Protein AF-A0A812KJW6-F1 (afdb_monomer_lite)

Secondary structure (DSSP, 8-state):
--HHHHHHHHHHHHHHHHHHHHHH-HHHHHHHHHHT--GGG--HHHHHHHHHHHGGGSB-TTS-BSPPPHHHHHHHHHHHHHTT--B-TTSPBPPGGG--GGGS---TT--

Foldseek 3Di:
DDPVLVVLLVVLAVVLVLLLCLLVPVLVNLVVVVVVVDPVSVPSVVSSVVSVVCSPVQADPVGGGDDDDLVVQLVVLVVCQVVQNDADPVSHRDHSVNDDSPVVDDPPSHD

Organism: NCBI:txid1628268

Sequence (111 aa):
AGPRAEKIKAFLAATAEGYKLAAARPSDAAKALVDCGHPSLQDAEFVEASSACIAKQFLTPDGQWGLMEPKRWSDFVDFLCTSGIVRGRAGEAIPREAIEVESLFTNRLLP

pLDDT: mean 95.56, std 4.61, range [57.06, 98.25]

Radius of gyration: 18.46 Å; chains: 1; bounding box: 36×33×43 Å

Structure (mmCIF, N/CA/C/O backbone):
data_AF-A0A812KJW6-F1
#
_entry.id   AF-A0A812KJW6-F1
#
loop_
_atom_site.group_PDB
_atom_site.id
_atom_site.type_symbol
_atom_site.label_atom_id
_atom_site.label_alt_id
_atom_site.label_comp_id
_atom_site.label_asym_id
_atom_site.label_entity_id
_atom_site.label_seq_id
_atom_site.pdbx_PDB_ins_code
_atom_site.Cartn_x
_atom_site.Cartn_y
_atom_site.Cartn_z
_atom_site.occupancy
_atom_site.B_iso_or_equiv
_atom_site.auth_seq_id
_atom_site.auth_comp_id
_atom_site.auth_asym_id
_atom_site.auth_atom_id
_atom_site.pdbx_PDB_model_num
ATOM 1 N N . ALA A 1 1 ? -18.287 -16.675 -4.145 1.00 57.06 1 ALA A N 1
ATOM 2 C CA . ALA A 1 1 ? -17.996 -15.226 -4.132 1.00 57.06 1 ALA A CA 1
ATOM 3 C C . ALA A 1 1 ? -18.826 -14.561 -5.230 1.00 57.06 1 ALA A C 1
ATOM 5 O O . ALA A 1 1 ? -18.994 -15.173 -6.275 1.00 57.06 1 ALA A O 1
ATOM 6 N N . GLY A 1 2 ? -19.423 -13.389 -4.989 1.00 79.38 2 GLY A N 1
ATOM 7 C CA . GLY A 1 2 ? -20.246 -12.713 -6.006 1.00 79.38 2 GLY A CA 1
ATOM 8 C C . GLY A 1 2 ? -19.403 -12.057 -7.117 1.00 79.38 2 GLY A C 1
ATOM 9 O O . GLY A 1 2 ? -18.210 -11.836 -6.907 1.00 79.38 2 GLY A O 1
ATOM 10 N N . PRO A 1 3 ? -19.997 -11.656 -8.260 1.00 78.44 3 PRO A N 1
ATOM 11 C CA . PRO A 1 3 ? -19.271 -11.107 -9.419 1.00 78.44 3 PRO A CA 1
ATOM 12 C C . PRO A 1 3 ? -18.361 -9.903 -9.123 1.00 78.44 3 PRO A C 1
ATOM 14 O O . PRO A 1 3 ? -17.361 -9.690 -9.803 1.00 78.44 3 PRO A O 1
ATOM 17 N N . ARG A 1 4 ? -18.683 -9.100 -8.100 1.00 92.75 4 ARG A N 1
ATOM 18 C CA . ARG A 1 4 ? -17.854 -7.960 -7.674 1.00 92.75 4 ARG A CA 1
ATOM 19 C C . ARG A 1 4 ? -16.549 -8.405 -7.006 1.00 92.75 4 ARG A C 1
ATOM 21 O O . ARG A 1 4 ? -15.527 -7.766 -7.219 1.00 92.75 4 ARG A O 1
ATOM 28 N N . ALA A 1 5 ? -16.572 -9.488 -6.231 1.00 94.44 5 ALA A N 1
ATOM 29 C CA . ALA A 1 5 ? -15.387 -9.984 -5.535 1.00 94.44 5 ALA A CA 1
ATOM 30 C C . ALA A 1 5 ? -14.335 -10.512 -6.520 1.00 94.44 5 ALA A C 1
ATOM 32 O O . ALA A 1 5 ? -13.156 -10.234 -6.345 1.00 94.44 5 ALA A O 1
ATOM 33 N N . GLU A 1 6 ? -14.757 -11.193 -7.588 1.00 96.06 6 GLU A N 1
ATOM 34 C CA . GLU A 1 6 ? -13.833 -11.681 -8.621 1.00 96.06 6 GLU A CA 1
ATOM 35 C C . GLU A 1 6 ? -13.193 -10.531 -9.413 1.00 96.06 6 GLU A C 1
ATOM 37 O O . GLU A 1 6 ? -11.994 -10.559 -9.674 1.00 96.06 6 GLU A O 1
ATOM 42 N N . LYS A 1 7 ? -13.943 -9.455 -9.696 1.00 97.31 7 LYS A N 1
ATOM 43 C CA . LYS A 1 7 ? -13.367 -8.231 -10.280 1.00 97.31 7 LYS A CA 1
ATOM 44 C C . LYS A 1 7 ? -12.324 -7.583 -9.363 1.00 97.31 7 LYS A C 1
ATOM 46 O O . LYS A 1 7 ? -11.298 -7.126 -9.850 1.00 97.31 7 LYS A O 1
ATOM 51 N N . ILE A 1 8 ? -12.574 -7.559 -8.050 1.00 97.62 8 ILE A N 1
ATOM 52 C CA . ILE A 1 8 ? -11.621 -7.010 -7.073 1.00 97.62 8 ILE A CA 1
ATOM 53 C C . ILE A 1 8 ? -10.359 -7.875 -7.002 1.00 97.62 8 ILE A C 1
ATOM 55 O O . ILE A 1 8 ? -9.264 -7.327 -7.043 1.00 97.62 8 ILE A O 1
ATOM 59 N N . LYS A 1 9 ? -10.490 -9.205 -6.956 1.00 97.75 9 LYS A N 1
ATOM 60 C CA . LYS A 1 9 ? -9.333 -10.113 -6.975 1.00 97.75 9 LYS A CA 1
ATOM 61 C C . LYS A 1 9 ? -8.487 -9.929 -8.231 1.00 97.75 9 LYS A C 1
ATOM 63 O O . LYS A 1 9 ? -7.278 -9.787 -8.121 1.00 97.75 9 LYS A O 1
ATOM 68 N N . ALA A 1 10 ? -9.116 -9.876 -9.408 1.00 97.94 10 ALA A N 1
ATOM 69 C CA . ALA A 1 10 ? -8.405 -9.653 -10.667 1.00 97.94 10 ALA A CA 1
ATOM 70 C C . ALA A 1 10 ? -7.656 -8.309 -10.672 1.00 97.94 10 ALA A C 1
ATOM 72 O O . ALA A 1 10 ? -6.500 -8.241 -11.083 1.00 97.94 10 ALA A O 1
ATOM 73 N N . PHE A 1 11 ? -8.286 -7.249 -10.158 1.00 98.19 11 PHE A N 1
ATOM 74 C CA . PHE A 1 11 ? -7.650 -5.941 -10.016 1.00 98.19 11 PHE A CA 1
ATOM 75 C C . PHE A 1 11 ? -6.449 -5.972 -9.056 1.00 98.19 11 PHE A C 1
ATOM 77 O O . PHE A 1 11 ? -5.375 -5.473 -9.392 1.00 98.19 11 PHE A O 1
ATOM 84 N N . LEU A 1 12 ? -6.610 -6.574 -7.874 1.00 98.25 12 LEU A N 1
ATOM 85 C CA . LEU A 1 12 ? -5.542 -6.675 -6.877 1.00 98.25 12 LEU A CA 1
ATOM 86 C C . LEU A 1 12 ? -4.399 -7.583 -7.343 1.00 98.25 12 LEU A C 1
ATOM 88 O O . LEU A 1 12 ? -3.250 -7.273 -7.054 1.00 98.25 12 LEU A O 1
ATOM 92 N N . ALA A 1 13 ? -4.684 -8.639 -8.108 1.00 98.12 13 ALA A N 1
ATOM 93 C CA . ALA A 1 13 ? -3.663 -9.482 -8.726 1.00 98.12 13 ALA A CA 1
ATOM 94 C C . ALA A 1 13 ? -2.802 -8.689 -9.722 1.00 98.12 13 ALA A C 1
ATOM 96 O O . ALA A 1 13 ? -1.582 -8.653 -9.579 1.00 98.12 13 ALA A O 1
ATOM 97 N N . ALA A 1 14 ? -3.430 -7.964 -10.656 1.00 98.25 14 ALA A N 1
ATOM 98 C CA . ALA A 1 14 ? -2.711 -7.112 -11.606 1.00 98.25 14 ALA A CA 1
ATOM 99 C C . ALA A 1 14 ? -1.916 -5.998 -10.898 1.00 98.25 14 ALA A C 1
ATOM 101 O O . ALA A 1 14 ? -0.796 -5.668 -11.287 1.00 98.25 14 ALA A O 1
ATOM 102 N N . THR A 1 15 ? -2.469 -5.443 -9.816 1.00 98.19 15 THR A N 1
ATOM 103 C CA . THR A 1 15 ? -1.780 -4.428 -9.009 1.00 98.19 15 THR A CA 1
ATOM 104 C C . THR A 1 15 ? -0.560 -5.028 -8.300 1.00 98.19 15 THR A C 1
ATOM 106 O O . THR A 1 15 ? 0.520 -4.441 -8.347 1.00 98.19 15 THR A O 1
ATOM 109 N N . ALA A 1 16 ? -0.689 -6.219 -7.708 1.00 98.12 16 ALA A N 1
ATOM 110 C CA . ALA A 1 16 ? 0.418 -6.928 -7.069 1.00 98.12 16 ALA A CA 1
ATOM 111 C C . ALA A 1 16 ? 1.559 -7.216 -8.052 1.00 98.12 16 ALA A C 1
ATOM 113 O O . ALA A 1 16 ? 2.726 -7.036 -7.707 1.00 98.12 16 ALA A O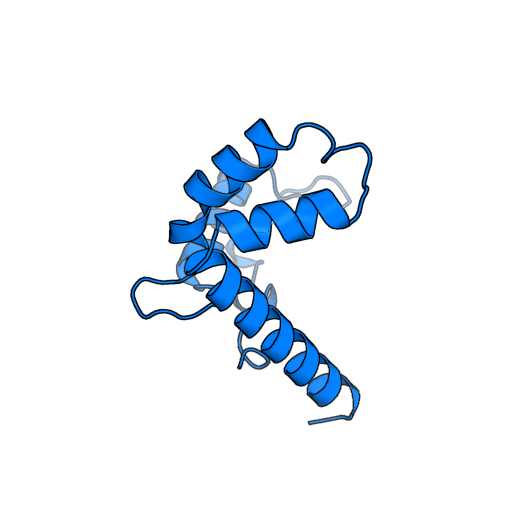 1
ATOM 114 N N . GLU A 1 17 ? 1.238 -7.635 -9.278 1.00 97.62 17 GLU A N 1
ATOM 115 C CA . GLU A 1 17 ? 2.227 -7.819 -10.345 1.00 97.62 17 GLU A CA 1
ATOM 116 C C . GLU A 1 17 ? 2.955 -6.510 -10.674 1.00 97.62 17 GLU A C 1
ATOM 118 O O . GLU A 1 17 ? 4.185 -6.493 -10.726 1.00 97.62 17 GLU A O 1
ATOM 123 N N . GLY A 1 18 ? 2.224 -5.397 -10.801 1.00 97.19 18 GLY A N 1
ATOM 124 C CA . GLY A 1 18 ? 2.808 -4.073 -11.024 1.00 97.19 18 GLY A CA 1
ATOM 125 C C . GLY A 1 18 ? 3.791 -3.654 -9.926 1.00 97.19 18 GLY A C 1
ATOM 126 O O . GLY A 1 18 ? 4.901 -3.219 -10.226 1.00 97.19 18 GLY A O 1
ATOM 127 N N . TYR A 1 19 ? 3.438 -3.846 -8.652 1.00 98.06 19 TYR A N 1
ATOM 128 C CA . TYR A 1 19 ? 4.339 -3.529 -7.537 1.00 98.06 19 TYR A CA 1
ATOM 129 C C . TYR A 1 19 ? 5.544 -4.466 -7.448 1.00 98.06 19 TYR A C 1
ATOM 131 O O . TYR A 1 19 ? 6.637 -4.007 -7.122 1.00 98.06 19 TYR A O 1
ATOM 139 N N . LYS A 1 20 ? 5.388 -5.757 -7.769 1.00 97.50 20 LYS A N 1
ATOM 140 C CA . LYS A 1 20 ? 6.525 -6.688 -7.861 1.00 97.50 20 LYS A CA 1
ATOM 141 C C . LYS A 1 20 ? 7.496 -6.265 -8.963 1.00 97.50 20 LYS A C 1
ATOM 143 O O . LYS A 1 20 ? 8.705 -6.271 -8.743 1.00 97.50 20 LYS A O 1
ATOM 148 N N . LEU A 1 21 ? 6.977 -5.845 -10.118 1.00 96.69 21 LEU A N 1
ATOM 149 C CA . LEU A 1 21 ? 7.790 -5.283 -11.196 1.00 96.69 21 LEU A CA 1
ATOM 150 C C . LEU A 1 21 ? 8.479 -3.988 -10.759 1.00 96.69 21 LEU A C 1
ATOM 152 O O . LEU A 1 21 ? 9.674 -3.848 -10.994 1.00 96.69 21 LEU A O 1
ATOM 156 N N . ALA A 1 22 ? 7.775 -3.082 -10.078 1.00 97.56 22 ALA A N 1
ATOM 157 C CA . ALA A 1 22 ? 8.353 -1.832 -9.590 1.00 97.56 22 ALA A CA 1
ATOM 158 C C . ALA A 1 22 ? 9.446 -2.048 -8.534 1.00 97.56 22 ALA A C 1
ATOM 160 O O . ALA A 1 22 ? 10.480 -1.387 -8.579 1.00 97.56 22 ALA A O 1
ATOM 161 N N . ALA A 1 23 ? 9.258 -3.010 -7.628 1.00 97.81 23 ALA A N 1
ATOM 162 C CA . ALA A 1 23 ? 10.269 -3.391 -6.647 1.00 97.81 23 ALA A CA 1
ATOM 163 C C . ALA A 1 23 ? 1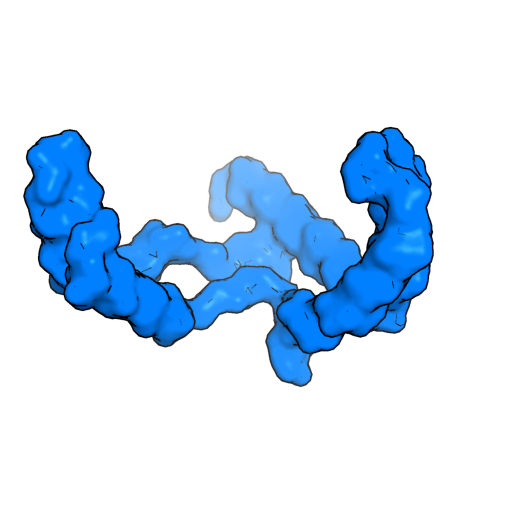1.529 -3.975 -7.314 1.00 97.81 23 ALA A C 1
ATOM 165 O O . ALA A 1 23 ? 12.644 -3.678 -6.894 1.00 97.81 23 ALA A O 1
ATOM 166 N N . ALA A 1 24 ? 11.360 -4.787 -8.364 1.00 97.62 24 ALA A N 1
ATOM 167 C CA . ALA A 1 24 ? 12.469 -5.417 -9.083 1.00 97.62 24 ALA A CA 1
ATOM 168 C C . ALA A 1 24 ? 13.162 -4.484 -10.094 1.00 97.62 24 ALA A C 1
ATOM 170 O O . ALA A 1 24 ? 14.349 -4.648 -10.375 1.00 97.62 24 ALA A O 1
ATOM 171 N N . ARG A 1 25 ? 12.421 -3.536 -10.678 1.00 98.00 25 ARG A N 1
ATOM 172 C CA . ARG A 1 25 ? 12.850 -2.668 -11.785 1.00 98.00 25 ARG A CA 1
ATOM 173 C C . ARG A 1 25 ? 12.437 -1.208 -11.520 1.00 98.00 25 ARG A C 1
ATOM 175 O O . ARG A 1 25 ? 11.617 -0.656 -12.257 1.00 98.00 25 ARG A O 1
ATOM 182 N N . PRO A 1 26 ? 12.990 -0.555 -10.482 1.00 97.75 26 PRO A N 1
ATOM 183 C CA . PRO A 1 26 ? 12.544 0.774 -10.056 1.00 97.75 26 PRO A CA 1
ATOM 184 C C . PRO A 1 26 ? 12.717 1.871 -11.110 1.00 97.75 26 PRO A C 1
ATOM 186 O O . PRO A 1 26 ? 11.871 2.761 -11.186 1.00 97.75 26 PRO A O 1
ATOM 189 N N . SER A 1 27 ? 13.760 1.806 -11.945 1.00 97.38 27 SER A N 1
ATOM 190 C CA . SER A 1 27 ? 13.971 2.786 -13.026 1.00 97.38 27 SER A CA 1
ATOM 191 C C . SER A 1 27 ? 12.887 2.668 -14.110 1.00 97.38 27 SER A C 1
ATOM 193 O O . SER A 1 27 ? 12.301 3.669 -14.517 1.00 97.38 27 SER A O 1
ATOM 195 N N . ASP A 1 28 ? 12.494 1.443 -14.485 1.00 97.50 28 ASP A N 1
ATOM 196 C CA . ASP A 1 28 ? 11.392 1.233 -15.435 1.00 97.50 28 ASP A CA 1
ATOM 197 C C . ASP A 1 28 ? 10.042 1.694 -14.865 1.00 97.50 28 ASP A C 1
ATOM 199 O O . ASP A 1 28 ? 9.223 2.265 -15.584 1.00 97.50 28 ASP A O 1
ATOM 203 N N . ALA A 1 29 ? 9.813 1.492 -13.563 1.00 96.81 29 ALA A N 1
ATOM 204 C CA . ALA A 1 29 ? 8.616 1.992 -12.891 1.00 96.81 29 ALA A CA 1
ATOM 205 C C . ALA A 1 29 ? 8.582 3.525 -12.806 1.00 96.81 29 ALA A C 1
ATOM 207 O O . ALA A 1 29 ? 7.532 4.126 -13.035 1.00 96.81 29 ALA A O 1
ATOM 208 N N . ALA A 1 30 ? 9.723 4.166 -12.532 1.00 97.56 30 ALA A N 1
ATOM 209 C CA . ALA A 1 30 ? 9.849 5.620 -12.555 1.00 97.56 30 ALA A CA 1
ATOM 210 C C . ALA A 1 30 ? 9.548 6.176 -13.949 1.00 97.56 30 ALA A C 1
ATOM 212 O O . ALA A 1 30 ? 8.742 7.095 -14.090 1.00 97.56 30 ALA A O 1
ATOM 213 N N . LYS A 1 31 ? 10.122 5.558 -14.988 1.00 97.31 31 LYS A N 1
ATOM 214 C CA . LYS A 1 31 ? 9.835 5.911 -16.376 1.00 97.31 31 LYS A CA 1
ATOM 215 C C . LYS A 1 31 ? 8.344 5.789 -16.697 1.00 97.31 31 LYS A C 1
ATOM 217 O O . LYS A 1 31 ? 7.777 6.724 -17.251 1.00 97.31 31 LYS A O 1
ATOM 222 N N . ALA A 1 32 ? 7.701 4.687 -16.310 1.00 96.19 32 ALA A N 1
ATOM 223 C CA . ALA A 1 32 ? 6.269 4.498 -16.534 1.00 96.19 32 ALA A CA 1
ATOM 224 C C . ALA A 1 32 ? 5.415 5.585 -15.850 1.00 96.19 32 ALA A C 1
ATOM 226 O O . ALA A 1 32 ? 4.437 6.043 -16.436 1.00 96.19 32 ALA A O 1
ATOM 227 N N . LEU A 1 33 ? 5.799 6.027 -14.644 1.00 95.75 33 LEU A N 1
ATOM 228 C CA . LEU A 1 33 ? 5.139 7.131 -13.938 1.00 95.75 33 LEU A CA 1
ATOM 229 C C . LEU A 1 33 ? 5.319 8.473 -14.660 1.00 95.75 33 LEU A C 1
ATOM 231 O O . LEU A 1 33 ? 4.343 9.200 -14.839 1.00 95.75 33 LEU A O 1
ATOM 235 N N . VAL A 1 34 ? 6.537 8.803 -15.097 1.00 97.25 34 VAL A N 1
ATOM 236 C CA . VAL A 1 34 ? 6.813 10.037 -15.857 1.00 97.25 34 VAL A CA 1
ATOM 237 C C . VAL A 1 34 ? 6.046 10.041 -17.183 1.00 97.25 34 VAL A C 1
ATOM 239 O O . VAL A 1 34 ? 5.420 11.042 -17.532 1.00 97.25 34 VAL A O 1
ATOM 242 N N . ASP A 1 35 ? 6.012 8.903 -17.882 1.00 97.06 35 ASP A N 1
ATOM 243 C CA . ASP A 1 35 ? 5.320 8.738 -19.164 1.00 97.06 35 ASP A CA 1
ATOM 244 C C . ASP A 1 35 ? 3.787 8.917 -19.040 1.00 97.06 35 ASP A C 1
ATOM 246 O O . ASP A 1 35 ? 3.121 9.196 -20.038 1.00 97.06 35 ASP A O 1
ATOM 250 N N . CYS A 1 36 ? 3.204 8.839 -17.831 1.00 95.31 36 CYS A N 1
ATOM 251 C CA . CYS A 1 36 ? 1.800 9.209 -17.602 1.00 95.31 36 CYS A CA 1
ATOM 252 C C . CYS A 1 36 ? 1.521 10.706 -17.835 1.00 95.31 36 CYS A C 1
ATOM 254 O O . CYS A 1 36 ? 0.359 11.091 -17.966 1.00 95.31 36 CYS A O 1
ATOM 256 N N . GLY A 1 37 ? 2.551 11.561 -17.847 1.00 95.12 37 GLY A N 1
ATOM 257 C CA . GLY A 1 37 ? 2.431 12.981 -18.184 1.00 95.12 37 GLY A CA 1
ATOM 258 C C . GLY A 1 37 ? 1.703 13.837 -17.142 1.00 95.12 37 GLY A C 1
ATOM 259 O O . GLY A 1 37 ? 1.229 14.926 -17.466 1.00 95.12 37 GLY A O 1
ATOM 260 N N . HIS A 1 38 ? 1.582 13.372 -15.893 1.00 96.12 38 HIS A N 1
ATOM 261 C CA . HIS A 1 38 ? 0.956 14.167 -14.837 1.00 96.12 38 HIS A CA 1
ATOM 262 C C . HIS A 1 38 ? 1.869 15.343 -14.434 1.00 96.12 38 HIS A C 1
ATOM 264 O O . HIS A 1 38 ? 3.058 15.124 -14.197 1.00 96.12 38 HIS A O 1
ATOM 270 N N . PRO A 1 39 ? 1.353 16.578 -14.261 1.00 95.00 39 PRO A N 1
ATOM 271 C CA . PRO A 1 39 ? 2.186 17.742 -13.944 1.00 95.00 39 PRO A CA 1
ATOM 272 C C . PRO A 1 39 ? 3.033 17.603 -12.672 1.00 95.00 39 PRO A C 1
ATOM 274 O O . PRO A 1 39 ? 4.093 18.211 -12.569 1.00 95.00 39 PRO A O 1
ATOM 277 N N . SER A 1 40 ? 2.603 16.794 -11.701 1.00 95.00 40 SER A N 1
ATOM 278 C CA . SER A 1 40 ? 3.386 16.543 -10.482 1.00 95.00 40 SER A CA 1
ATOM 279 C C . SER A 1 40 ? 4.569 15.584 -10.675 1.00 95.00 40 SER A C 1
ATOM 281 O O . SER A 1 40 ? 5.294 15.346 -9.717 1.00 95.00 40 SER A O 1
ATOM 283 N N . LEU A 1 41 ? 4.731 14.990 -11.861 1.00 96.38 41 LEU A N 1
ATOM 284 C CA . LEU A 1 41 ? 5.756 13.987 -12.185 1.00 96.38 41 LEU A CA 1
ATOM 285 C C . LEU A 1 41 ? 6.763 14.506 -13.228 1.00 96.38 41 LEU A C 1
ATOM 287 O O . LEU A 1 41 ? 7.479 13.722 -13.838 1.00 96.38 41 LEU A O 1
ATOM 291 N N . GLN A 1 42 ? 6.803 15.824 -13.453 1.00 95.44 42 GLN A N 1
ATOM 292 C CA . GLN A 1 42 ? 7.679 16.456 -14.451 1.00 95.44 42 GLN A CA 1
ATOM 293 C C . GLN A 1 42 ? 9.168 16.397 -14.079 1.00 95.44 42 GLN A C 1
ATOM 295 O O . GLN A 1 42 ? 10.021 16.445 -14.962 1.00 95.44 42 GLN A O 1
ATOM 300 N N . ASP A 1 43 ? 9.483 16.294 -12.787 1.00 97.69 43 ASP A N 1
ATOM 301 C CA . ASP A 1 43 ? 10.852 16.115 -12.307 1.00 97.69 43 ASP A CA 1
ATOM 302 C C . ASP A 1 43 ? 11.229 14.627 -12.368 1.00 97.69 43 ASP A C 1
ATOM 304 O O . ASP A 1 43 ? 11.018 13.863 -11.423 1.00 97.69 43 ASP A O 1
ATOM 308 N N . ALA A 1 44 ? 11.733 14.200 -13.527 1.00 97.19 44 ALA A N 1
ATOM 309 C CA . ALA A 1 44 ? 12.073 12.803 -13.776 1.00 97.19 44 ALA A CA 1
ATOM 310 C C . ALA A 1 44 ? 13.195 12.294 -12.856 1.00 97.19 44 ALA A C 1
ATOM 312 O O . ALA A 1 44 ? 13.140 11.144 -12.417 1.00 97.19 44 ALA A O 1
ATOM 313 N N . GLU A 1 45 ? 14.169 13.147 -12.521 1.00 97.88 45 GLU A N 1
ATOM 314 C CA . GLU A 1 45 ? 15.264 12.793 -11.611 1.00 97.88 45 GLU A CA 1
ATOM 315 C C . GLU A 1 45 ? 14.729 12.525 -10.201 1.00 97.88 45 GLU A C 1
ATOM 317 O O . GLU A 1 45 ? 15.083 11.521 -9.576 1.00 97.88 45 GLU A O 1
ATOM 322 N N . PHE A 1 46 ? 13.807 13.366 -9.716 1.00 97.69 46 PHE A N 1
ATOM 323 C CA . PHE A 1 46 ? 13.127 13.126 -8.446 1.00 97.69 46 PHE A CA 1
ATOM 324 C C . PHE A 1 46 ? 12.316 11.828 -8.463 1.00 97.69 46 PHE A C 1
ATOM 326 O O . PHE A 1 46 ? 12.380 11.052 -7.507 1.00 97.69 46 PHE A O 1
ATOM 333 N N . VAL A 1 47 ? 11.555 11.567 -9.531 1.00 98.00 47 VAL A N 1
ATOM 334 C CA . VAL A 1 47 ? 10.728 10.354 -9.636 1.00 98.00 47 VAL A CA 1
ATOM 335 C C . VAL A 1 47 ? 11.600 9.094 -9.651 1.00 98.00 47 VAL A C 1
ATOM 337 O O . VAL A 1 47 ? 11.271 8.120 -8.969 1.00 98.00 47 VAL A O 1
ATOM 340 N N . GLU A 1 48 ? 12.736 9.112 -10.348 1.00 98.00 48 GLU A N 1
ATOM 341 C CA . GLU A 1 48 ? 13.694 8.003 -10.353 1.00 98.00 48 GLU A CA 1
ATOM 342 C C . GLU A 1 48 ? 14.329 7.780 -8.975 1.00 98.00 48 GLU A C 1
ATOM 344 O O . GLU A 1 48 ? 14.299 6.659 -8.455 1.00 98.00 48 GLU A O 1
ATOM 349 N N . ALA A 1 49 ? 14.825 8.845 -8.338 1.00 98.12 49 ALA A N 1
ATOM 350 C CA . ALA A 1 49 ? 15.400 8.768 -6.998 1.00 98.12 49 ALA A CA 1
ATOM 351 C C . ALA A 1 49 ? 14.375 8.275 -5.961 1.00 98.12 49 ALA A C 1
ATOM 353 O O . ALA A 1 49 ? 14.689 7.439 -5.108 1.00 98.12 49 ALA A O 1
ATOM 354 N N . SER A 1 50 ? 13.132 8.755 -6.054 1.00 97.75 50 SER A N 1
ATOM 355 C CA . SER A 1 50 ? 12.023 8.332 -5.200 1.00 97.75 50 SER A CA 1
ATOM 356 C C . SER A 1 50 ? 11.716 6.848 -5.391 1.00 97.75 50 SER A C 1
ATOM 358 O O . SER A 1 50 ? 11.706 6.104 -4.410 1.00 97.75 50 SER A O 1
ATOM 360 N N . SER A 1 51 ? 11.559 6.400 -6.641 1.00 97.88 51 SER A N 1
ATOM 361 C CA . SER A 1 51 ? 11.294 4.998 -6.982 1.00 97.88 51 SER A CA 1
ATOM 362 C C . SER A 1 51 ? 12.381 4.070 -6.433 1.00 97.88 51 SER A C 1
ATOM 364 O O . SER A 1 51 ? 12.075 3.101 -5.738 1.00 97.88 51 SER A O 1
ATOM 366 N N . ALA A 1 52 ? 13.661 4.408 -6.639 1.00 97.56 52 ALA A N 1
ATOM 367 C CA . ALA A 1 52 ? 14.784 3.641 -6.099 1.00 97.56 52 ALA A CA 1
ATOM 368 C C . ALA A 1 52 ? 14.785 3.592 -4.558 1.00 97.56 52 ALA A C 1
ATOM 370 O O . ALA A 1 52 ? 15.104 2.559 -3.966 1.00 97.56 52 ALA A O 1
ATOM 371 N N . CYS A 1 53 ? 14.399 4.688 -3.897 1.00 97.69 53 CYS A N 1
ATOM 372 C CA . CYS A 1 53 ? 14.340 4.776 -2.439 1.00 97.69 53 CYS A CA 1
ATOM 373 C C . CYS A 1 53 ? 13.251 3.877 -1.826 1.00 97.69 53 CYS A C 1
ATOM 375 O O . CYS A 1 53 ? 13.490 3.260 -0.779 1.00 97.69 53 CYS A O 1
ATOM 377 N N . ILE A 1 54 ? 12.076 3.801 -2.467 1.00 97.38 54 ILE A N 1
ATOM 378 C CA . ILE A 1 54 ? 10.883 3.115 -1.934 1.00 97.38 54 ILE A CA 1
ATOM 379 C C . ILE A 1 54 ? 10.670 1.687 -2.472 1.00 97.38 54 ILE A C 1
ATOM 381 O O . ILE A 1 54 ? 9.801 0.966 -1.977 1.00 97.38 54 ILE A O 1
ATOM 385 N N . ALA A 1 55 ? 11.460 1.252 -3.458 1.00 97.44 55 ALA A N 1
ATOM 386 C CA . ALA A 1 55 ? 11.313 -0.058 -4.097 1.00 97.44 55 ALA A CA 1
ATOM 387 C C . ALA A 1 55 ? 11.379 -1.236 -3.111 1.00 97.44 55 ALA A C 1
ATOM 389 O O . ALA A 1 55 ? 10.605 -2.188 -3.216 1.00 97.44 55 ALA A O 1
ATOM 390 N N . LYS A 1 56 ? 12.266 -1.155 -2.112 1.00 95.75 56 LYS A N 1
ATOM 391 C CA . LYS A 1 56 ? 12.472 -2.207 -1.100 1.00 95.75 56 LYS A CA 1
ATOM 392 C C . LYS A 1 56 ? 11.376 -2.261 -0.023 1.00 95.75 56 LYS A C 1
ATOM 394 O O . LYS A 1 56 ? 11.441 -3.110 0.857 1.00 95.75 56 LYS A O 1
ATOM 399 N N . GLN A 1 57 ? 10.406 -1.348 -0.056 1.00 96.31 57 GLN A N 1
ATOM 400 C CA . GLN A 1 57 ? 9.344 -1.201 0.942 1.00 96.31 57 GLN A CA 1
ATOM 401 C C . GLN A 1 57 ? 7.989 -1.683 0.413 1.00 96.31 57 GLN A C 1
ATOM 403 O O . GLN A 1 57 ? 7.053 -1.832 1.195 1.00 96.31 57 GLN A O 1
ATOM 408 N N . PHE A 1 58 ? 7.862 -1.921 -0.897 1.00 96.69 58 PHE A N 1
ATOM 409 C CA . PHE A 1 58 ? 6.609 -2.382 -1.497 1.00 96.69 58 PHE A CA 1
ATOM 410 C C . PHE A 1 58 ? 6.255 -3.824 -1.146 1.00 96.69 58 PHE A C 1
ATOM 412 O O . PHE A 1 58 ? 5.073 -4.171 -1.135 1.00 96.69 58 PHE A O 1
ATOM 419 N N . LEU A 1 59 ? 7.267 -4.652 -0.889 1.00 97.19 59 LEU A N 1
ATOM 420 C CA . LEU A 1 59 ? 7.102 -6.066 -0.590 1.00 97.19 59 LEU A CA 1
ATOM 421 C C . LEU A 1 59 ? 7.502 -6.356 0.855 1.00 97.19 59 LEU A C 1
ATOM 423 O O . LEU A 1 59 ? 8.405 -5.729 1.411 1.0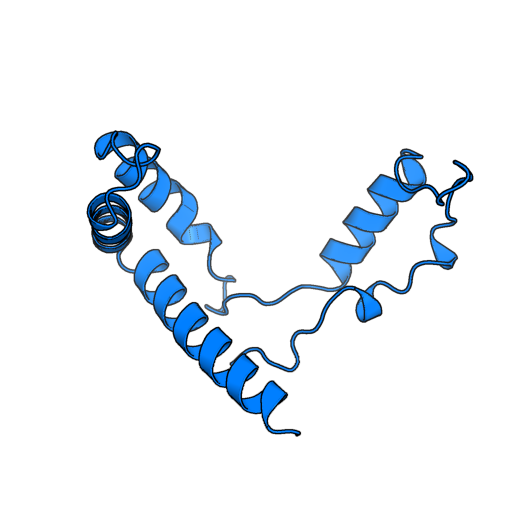0 97.19 59 LEU A O 1
ATOM 427 N N . THR A 1 60 ? 6.841 -7.338 1.451 1.00 94.44 60 THR A N 1
ATOM 428 C CA . THR A 1 60 ? 7.293 -7.967 2.690 1.00 94.44 60 THR A CA 1
ATOM 429 C C . THR A 1 60 ? 8.619 -8.713 2.461 1.00 94.44 60 THR A C 1
ATOM 431 O O . THR A 1 60 ? 8.989 -8.979 1.312 1.00 94.44 60 THR A O 1
ATOM 434 N N . PRO A 1 61 ? 9.349 -9.101 3.527 1.00 92.56 61 PRO A N 1
ATOM 435 C CA . PRO A 1 61 ? 10.588 -9.873 3.389 1.00 92.56 61 PRO A CA 1
ATOM 436 C C . PRO A 1 61 ? 10.437 -11.194 2.615 1.00 92.56 61 PRO A C 1
ATOM 438 O O . PRO A 1 61 ? 11.391 -11.650 1.993 1.00 92.56 61 PRO A O 1
ATOM 441 N N . ASP A 1 62 ? 9.245 -11.794 2.629 1.00 92.31 62 ASP A N 1
ATOM 442 C CA . ASP A 1 62 ? 8.872 -13.000 1.880 1.00 92.31 62 ASP A CA 1
ATOM 443 C C . ASP A 1 62 ? 8.272 -12.706 0.487 1.00 92.31 62 ASP A C 1
ATOM 445 O O . ASP A 1 62 ? 7.810 -13.613 -0.203 1.00 92.31 62 ASP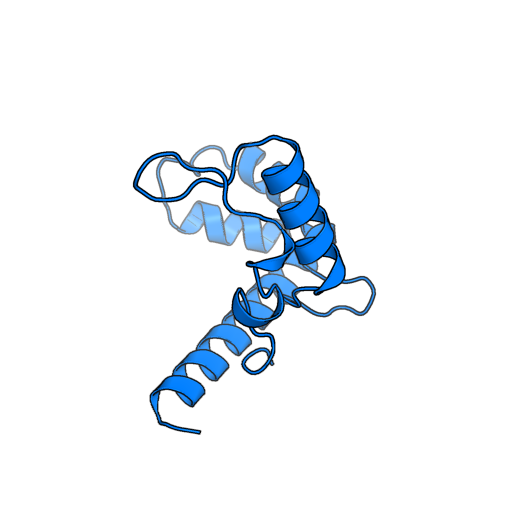 A O 1
ATOM 449 N N . GLY A 1 63 ? 8.313 -11.449 0.030 1.00 93.94 63 GLY A N 1
ATOM 450 C CA . GLY A 1 63 ? 7.954 -11.058 -1.337 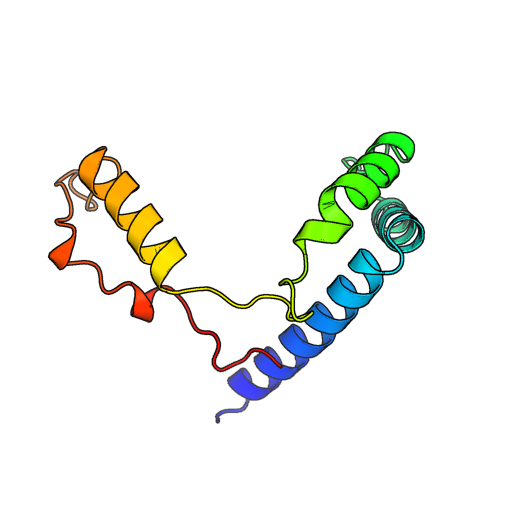1.00 93.94 63 GLY A CA 1
ATOM 451 C C . GLY A 1 63 ? 6.455 -10.865 -1.589 1.00 93.94 63 GLY A C 1
ATOM 452 O O . GLY A 1 63 ? 6.027 -10.800 -2.747 1.00 93.94 63 GLY A O 1
ATOM 453 N N . GLN A 1 64 ? 5.643 -10.773 -0.535 1.00 95.00 64 GLN A N 1
ATOM 454 C CA . GLN A 1 64 ? 4.210 -10.511 -0.637 1.00 95.00 64 GLN A CA 1
ATOM 455 C C . GLN A 1 64 ? 3.935 -9.011 -0.749 1.00 95.00 64 GLN A C 1
ATOM 457 O O . GLN A 1 64 ? 4.609 -8.183 -0.141 1.00 95.00 64 GLN A O 1
ATOM 462 N N . TRP A 1 65 ? 2.911 -8.652 -1.521 1.00 97.69 65 TRP A N 1
ATOM 463 C CA . TRP A 1 65 ? 2.454 -7.273 -1.668 1.00 97.69 65 TRP A CA 1
ATOM 464 C C . TRP A 1 65 ? 1.085 -7.091 -1.009 1.00 97.69 65 TRP A C 1
ATOM 466 O O . TRP A 1 65 ? 0.226 -7.966 -1.095 1.00 97.69 65 TRP A O 1
ATOM 476 N N . GLY A 1 66 ? 0.868 -5.931 -0.387 1.00 96.38 66 GLY A N 1
ATOM 477 C CA . GLY A 1 66 ? -0.456 -5.484 0.059 1.00 96.38 66 GLY A CA 1
ATOM 478 C C . GLY A 1 66 ? -0.987 -6.125 1.345 1.00 96.38 66 GLY A C 1
ATOM 479 O O . GLY A 1 66 ? -2.047 -5.713 1.813 1.00 96.38 66 GLY A O 1
ATOM 480 N N . LEU A 1 67 ? -0.271 -7.090 1.938 1.00 96.00 67 LEU A N 1
ATOM 481 C CA . LEU A 1 67 ? -0.674 -7.727 3.192 1.00 96.00 67 LEU A CA 1
ATOM 482 C C . LEU A 1 67 ? -0.768 -6.690 4.317 1.00 96.00 67 LEU A C 1
ATOM 484 O O . LEU A 1 67 ? 0.209 -6.026 4.668 1.00 96.00 67 LEU A O 1
ATOM 488 N N . MET A 1 68 ? -1.948 -6.589 4.920 1.00 96.12 68 MET A N 1
ATOM 489 C CA . MET A 1 68 ? -2.162 -5.777 6.111 1.00 96.12 68 MET A CA 1
ATOM 490 C C . MET A 1 68 ? -2.040 -6.648 7.359 1.00 96.12 68 MET A C 1
ATOM 492 O O . MET A 1 68 ? -2.754 -7.639 7.514 1.00 96.12 68 MET A O 1
ATOM 496 N N . GLU A 1 69 ? -1.122 -6.282 8.247 1.00 94.50 69 GLU A N 1
ATOM 497 C CA . GLU A 1 69 ? -0.864 -7.006 9.489 1.00 94.50 69 GLU A CA 1
ATOM 498 C C . GLU A 1 69 ? -1.764 -6.471 10.619 1.00 94.50 69 GLU A C 1
ATOM 500 O O . GLU A 1 69 ? -1.683 -5.275 10.927 1.00 94.50 69 GLU A O 1
ATOM 505 N N . PRO A 1 70 ? -2.588 -7.317 11.276 1.00 95.38 70 PRO A N 1
ATOM 506 C CA . PRO A 1 70 ? -3.498 -6.877 12.337 1.00 95.38 70 PRO A CA 1
ATOM 507 C C . PRO A 1 70 ? -2.798 -6.114 13.463 1.00 95.38 70 PRO A C 1
ATOM 509 O O . PRO A 1 70 ? -3.299 -5.090 13.922 1.00 95.38 70 PRO A O 1
ATOM 512 N N . LYS A 1 71 ? -1.598 -6.558 13.863 1.00 96.44 71 LYS A N 1
ATOM 513 C CA . LYS A 1 71 ? -0.836 -5.910 14.933 1.00 96.44 71 LYS A CA 1
ATOM 514 C C . LYS A 1 71 ? -0.482 -4.459 14.601 1.00 96.44 71 LYS A C 1
ATOM 516 O O . LYS A 1 71 ? -0.670 -3.590 15.444 1.00 96.44 71 LYS A O 1
ATOM 521 N N . ARG A 1 72 ? -0.033 -4.176 13.372 1.00 96.44 72 ARG A N 1
ATOM 522 C CA . ARG A 1 72 ? 0.307 -2.805 12.947 1.00 96.44 72 ARG A CA 1
ATOM 523 C C . ARG A 1 72 ? -0.906 -1.881 12.999 1.00 96.44 72 ARG A C 1
ATOM 525 O O . ARG A 1 72 ? -0.773 -0.722 13.379 1.00 96.44 72 ARG A O 1
ATOM 532 N N . TRP A 1 73 ? -2.081 -2.396 12.640 1.00 97.62 73 TRP A N 1
ATOM 533 C CA . TRP A 1 73 ? -3.330 -1.650 12.753 1.00 97.62 73 TRP A CA 1
ATOM 534 C C . TRP A 1 73 ? -3.756 -1.444 14.204 1.00 97.62 73 TRP A C 1
ATOM 536 O O . TRP A 1 73 ? -4.143 -0.331 14.544 1.00 97.62 73 TRP A O 1
ATOM 546 N N . SER A 1 74 ? -3.644 -2.464 15.063 1.00 97.50 74 SER A N 1
ATOM 547 C CA . SER A 1 74 ? -3.930 -2.306 16.494 1.00 97.50 74 SER A CA 1
ATOM 548 C C . SER A 1 74 ? -3.041 -1.238 17.112 1.00 97.50 74 SER A C 1
ATOM 550 O O . SER A 1 74 ? -3.571 -0.296 17.686 1.00 97.50 74 SER A O 1
ATOM 552 N N . ASP A 1 75 ? -1.723 -1.324 16.910 1.00 98.06 75 ASP A N 1
ATOM 553 C CA . ASP A 1 75 ? -0.761 -0.368 17.467 1.00 98.06 75 ASP A CA 1
ATOM 554 C C . ASP A 1 75 ? -1.055 1.069 16.978 1.00 98.06 75 ASP A C 1
ATOM 556 O O . ASP A 1 75 ? -0.937 2.036 17.734 1.00 98.06 75 ASP A O 1
ATOM 560 N N . PHE A 1 76 ? -1.483 1.228 15.719 1.00 97.25 76 PHE A N 1
ATOM 561 C CA . PHE A 1 76 ? -1.872 2.530 15.174 1.00 97.25 76 PHE A CA 1
ATOM 562 C C . PHE A 1 76 ? -3.180 3.059 15.779 1.00 97.25 76 PHE A C 1
ATOM 564 O O . PHE A 1 76 ? -3.253 4.230 16.149 1.00 97.25 76 PHE A O 1
ATOM 571 N N . VAL A 1 77 ? -4.204 2.213 15.923 1.00 96.81 77 VAL A N 1
ATOM 572 C CA . VAL A 1 77 ? -5.472 2.586 16.573 1.00 96.81 77 VAL A CA 1
ATOM 573 C C . VAL A 1 77 ? -5.245 2.926 18.049 1.00 96.81 77 VAL A C 1
ATOM 575 O O . VAL A 1 77 ? -5.777 3.930 18.522 1.00 96.81 77 VAL A O 1
ATOM 578 N N . ASP A 1 78 ? -4.405 2.163 18.753 1.00 96.38 78 ASP A N 1
ATOM 579 C CA . ASP A 1 78 ? -3.996 2.435 20.134 1.00 96.38 78 ASP A CA 1
ATOM 580 C C . ASP A 1 78 ? -3.386 3.836 20.253 1.00 96.38 78 ASP A C 1
ATOM 582 O O . ASP A 1 78 ? -3.807 4.641 21.089 1.00 96.38 78 ASP A O 1
ATOM 586 N N . PHE A 1 79 ? -2.444 4.173 19.367 1.00 97.44 79 PHE A N 1
ATOM 587 C CA . PHE A 1 79 ? -1.842 5.504 19.313 1.00 97.44 79 PHE A CA 1
ATOM 588 C C . PHE A 1 79 ? -2.881 6.616 19.090 1.00 97.44 79 PHE A C 1
ATOM 590 O O . PHE A 1 79 ? -2.868 7.630 19.793 1.00 97.44 79 PHE A O 1
ATOM 597 N N . LEU A 1 80 ? -3.802 6.448 18.138 1.00 96.81 80 LEU A N 1
ATOM 598 C CA . LEU A 1 80 ? -4.804 7.474 17.840 1.00 96.81 80 LEU A CA 1
ATOM 599 C C . LEU A 1 80 ? -5.813 7.666 18.987 1.00 96.81 80 LEU A C 1
ATOM 601 O O . LEU A 1 80 ? -6.205 8.803 19.270 1.00 96.81 80 LEU A O 1
ATOM 605 N N . CYS A 1 81 ? -6.232 6.582 19.650 1.00 95.19 81 CYS A N 1
ATOM 606 C CA . CYS A 1 81 ? -7.132 6.632 20.805 1.00 95.19 81 CYS A CA 1
ATOM 607 C C . CYS A 1 81 ? -6.450 7.278 22.017 1.00 95.19 81 CYS A C 1
ATOM 609 O O . CYS A 1 81 ? -7.000 8.210 22.602 1.00 95.19 81 CYS A O 1
ATOM 611 N N . THR A 1 82 ? -5.231 6.846 22.359 1.00 94.00 82 THR A N 1
ATOM 612 C CA . THR A 1 82 ? -4.452 7.415 23.478 1.00 94.00 82 THR A CA 1
ATOM 613 C C . THR A 1 82 ? -4.105 8.888 23.268 1.00 94.00 82 THR A C 1
ATOM 615 O O . THR A 1 82 ? -4.082 9.656 24.226 1.00 94.00 82 THR A O 1
ATOM 618 N N . SER A 1 83 ? -3.920 9.309 22.015 1.00 96.12 83 SER A N 1
ATOM 619 C CA . SER A 1 83 ? -3.697 10.714 21.652 1.00 96.12 83 SER A CA 1
ATOM 620 C C . SER A 1 83 ? -4.987 11.548 21.592 1.00 96.12 83 SER A C 1
ATOM 622 O O . SER A 1 83 ? -4.931 12.749 21.332 1.00 96.12 83 SER A O 1
ATOM 624 N N . GLY A 1 84 ? -6.164 10.943 21.793 1.00 94.56 84 GLY A N 1
ATOM 625 C CA . GLY A 1 84 ? -7.458 11.633 21.751 1.00 94.56 84 GLY A CA 1
ATOM 626 C C . GLY A 1 84 ? -7.856 12.159 20.366 1.00 94.56 84 GLY A C 1
ATOM 627 O O . GLY A 1 84 ? -8.671 13.086 20.282 1.00 94.56 84 GLY A O 1
ATOM 628 N N . ILE A 1 85 ? -7.273 11.592 19.300 1.00 96.06 85 ILE A N 1
ATOM 629 C CA . ILE A 1 85 ? -7.516 11.967 17.898 1.00 96.06 85 ILE A CA 1
ATOM 630 C C . ILE A 1 85 ? -8.815 11.331 17.396 1.00 96.06 85 ILE A C 1
ATOM 632 O O . ILE A 1 85 ? -9.600 11.990 16.714 1.00 96.06 85 ILE A O 1
ATOM 636 N N . VAL A 1 86 ? -9.061 10.060 17.736 1.00 94.44 86 VAL A N 1
ATOM 637 C CA . VAL A 1 86 ? -10.276 9.353 17.303 1.00 94.44 86 VAL A CA 1
ATOM 638 C C . VAL A 1 86 ? -11.478 9.855 18.092 1.00 94.44 86 VAL A C 1
ATOM 640 O O . VAL A 1 86 ? -11.580 9.656 19.306 1.00 94.44 86 VAL A O 1
ATOM 643 N N . ARG A 1 87 ? -12.406 10.502 17.385 1.00 94.19 87 ARG A N 1
ATOM 644 C CA . ARG A 1 87 ? -13.619 11.073 17.966 1.00 94.19 87 ARG A CA 1
ATOM 645 C C . ARG A 1 87 ? -14.842 10.743 17.133 1.00 94.19 87 ARG A C 1
ATOM 647 O O . ARG A 1 87 ? -14.762 10.605 15.912 1.00 94.19 87 ARG A O 1
ATOM 654 N N . GLY A 1 88 ? -15.972 10.622 17.812 1.00 92.25 88 GLY A N 1
ATOM 655 C CA . GLY A 1 88 ? -17.270 10.520 17.177 1.00 92.25 88 GLY A CA 1
ATOM 656 C C . GLY A 1 88 ? -17.695 11.848 16.557 1.00 92.25 88 GLY A C 1
ATOM 657 O O . GLY A 1 88 ? -17.032 12.881 16.687 1.00 92.25 88 GLY A O 1
ATOM 658 N N . ARG A 1 89 ? -18.822 11.826 15.842 1.00 93.19 89 ARG A N 1
ATOM 659 C CA . ARG A 1 89 ? -19.311 13.000 15.101 1.00 93.19 89 ARG A CA 1
ATOM 660 C C . ARG A 1 89 ? -19.688 14.169 16.013 1.00 93.19 89 ARG A C 1
ATOM 662 O O . ARG A 1 89 ? -19.676 15.301 15.541 1.00 93.19 89 ARG A O 1
ATOM 669 N N . ALA A 1 90 ? -20.021 13.907 17.276 1.00 95.00 90 ALA A N 1
ATOM 670 C CA . ALA A 1 90 ? -20.327 14.940 18.260 1.00 95.00 90 ALA A CA 1
ATOM 671 C C . ALA A 1 90 ? -19.086 15.382 19.067 1.00 95.00 90 ALA A C 1
ATOM 673 O O . ALA A 1 90 ? -19.206 16.204 19.973 1.00 95.00 90 ALA A O 1
ATOM 674 N N . GLY A 1 91 ? -17.886 14.898 18.716 1.00 94.12 91 GLY A N 1
ATOM 675 C CA . GLY A 1 91 ? -16.613 15.276 19.339 1.00 94.12 91 GLY A CA 1
ATOM 676 C C . GLY A 1 91 ? -16.233 14.454 20.575 1.00 94.12 91 GLY A C 1
ATOM 677 O O . GLY A 1 91 ? -15.174 14.680 21.166 1.00 94.12 91 GLY A O 1
ATOM 678 N N . GLU A 1 92 ? -17.053 13.486 20.963 1.00 95.25 92 GLU A N 1
ATOM 679 C CA . GLU A 1 92 ? -16.784 12.528 22.028 1.00 95.25 92 GLU A CA 1
ATOM 680 C C . GLU A 1 92 ? -15.614 11.605 21.668 1.00 95.25 92 GLU A C 1
ATOM 682 O O . GLU A 1 92 ? -15.440 11.229 20.511 1.00 95.25 92 GLU A O 1
ATOM 687 N N . ALA A 1 93 ? -14.790 11.236 22.649 1.00 94.50 93 ALA A N 1
ATOM 688 C CA . ALA A 1 93 ? -13.726 10.264 22.421 1.00 94.50 93 ALA A CA 1
ATOM 689 C C . ALA A 1 93 ? -14.329 8.878 22.145 1.00 94.50 93 ALA A C 1
ATOM 691 O O . ALA A 1 93 ? -15.245 8.453 22.849 1.00 94.50 93 ALA A O 1
ATOM 692 N N . ILE A 1 94 ? -13.796 8.169 21.147 1.00 93.19 94 ILE A N 1
ATOM 693 C CA . ILE A 1 94 ? -14.152 6.766 20.908 1.00 93.19 94 ILE A CA 1
ATOM 694 C C . ILE A 1 94 ? -13.196 5.892 21.734 1.00 93.19 94 ILE A C 1
ATOM 696 O O . ILE A 1 94 ? -11.979 5.997 21.542 1.00 93.19 94 ILE A O 1
ATOM 700 N N . PRO A 1 95 ? -13.705 5.051 22.655 1.00 92.12 95 PRO A N 1
ATOM 701 C CA . PRO A 1 95 ? -12.860 4.171 23.452 1.00 92.12 95 PRO A CA 1
ATOM 702 C C . PRO A 1 95 ? -12.207 3.115 22.560 1.00 92.12 95 PRO A C 1
ATOM 704 O O . PRO A 1 95 ? -12.807 2.650 21.586 1.00 92.12 95 PRO A O 1
ATOM 707 N N . ARG A 1 96 ? -10.975 2.724 22.895 1.00 93.69 96 ARG A N 1
ATOM 708 C CA . ARG A 1 96 ? -10.191 1.778 22.093 1.00 93.69 96 ARG A CA 1
ATOM 709 C C . ARG A 1 96 ? -10.924 0.449 21.914 1.00 93.69 96 ARG A C 1
ATOM 711 O O . ARG A 1 96 ? -10.894 -0.133 20.833 1.00 93.69 96 ARG A O 1
ATOM 718 N N . GLU A 1 97 ? -11.606 -0.004 22.953 1.00 94.06 97 GLU A N 1
ATOM 719 C CA . GLU A 1 97 ? -12.318 -1.278 23.022 1.00 94.06 97 GLU A CA 1
ATOM 720 C C . GLU A 1 97 ? -13.548 -1.317 22.107 1.00 94.06 97 GLU A C 1
ATOM 722 O O . GLU A 1 97 ? -14.037 -2.393 21.794 1.00 94.06 97 GLU A O 1
ATOM 727 N N . ALA A 1 98 ? -14.046 -0.162 21.651 1.00 93.50 98 ALA A N 1
ATOM 728 C CA . ALA A 1 98 ? -15.150 -0.098 20.694 1.00 93.50 98 ALA A CA 1
ATOM 729 C C . ALA A 1 98 ? -14.701 -0.273 19.231 1.00 93.50 98 ALA A C 1
ATOM 731 O O . ALA A 1 98 ? -15.544 -0.273 18.333 1.00 93.50 98 ALA A O 1
ATOM 732 N N . ILE A 1 99 ? -13.392 -0.375 18.969 1.00 95.00 99 ILE A N 1
ATOM 733 C CA . ILE A 1 99 ? -12.835 -0.471 17.617 1.00 95.00 99 ILE A CA 1
ATOM 734 C C . ILE A 1 99 ? -12.334 -1.895 17.354 1.00 95.00 99 ILE A C 1
ATOM 736 O O . ILE A 1 99 ? -11.268 -2.302 17.820 1.00 95.00 99 ILE A O 1
ATOM 740 N N . GLU A 1 100 ? -13.086 -2.616 16.526 1.00 96.06 100 GLU A N 1
ATOM 741 C CA . GLU A 1 100 ? -12.723 -3.935 16.001 1.00 96.06 100 GLU A CA 1
ATOM 742 C C . GLU A 1 100 ? -11.752 -3.780 14.821 1.00 96.06 100 GLU A C 1
ATOM 744 O O . GLU A 1 100 ? -12.160 -3.467 13.697 1.00 96.06 100 GLU A O 1
ATOM 749 N N . VAL A 1 101 ? -10.456 -3.981 15.065 1.00 95.44 101 VAL A N 1
ATOM 750 C CA . VAL A 1 101 ? -9.374 -3.731 14.093 1.00 95.44 101 VAL A CA 1
ATOM 751 C C . VAL A 1 101 ? -9.538 -4.568 12.822 1.00 95.44 101 VAL A C 1
ATOM 753 O O . VAL A 1 101 ? -9.361 -4.073 11.710 1.00 95.44 101 VAL A O 1
ATOM 756 N N . GLU A 1 102 ? -9.945 -5.822 12.966 1.00 95.50 102 GLU A N 1
ATOM 757 C CA . GLU A 1 102 ? -10.137 -6.787 11.884 1.00 95.50 102 GLU A CA 1
ATOM 758 C C . GLU A 1 102 ? -11.289 -6.402 10.948 1.00 95.50 102 GLU A C 1
ATOM 760 O O . GLU A 1 102 ? -11.370 -6.901 9.825 1.00 95.50 102 GLU A O 1
ATOM 765 N N . SER A 1 103 ? -12.182 -5.510 11.388 1.00 96.50 103 SER A N 1
ATOM 766 C CA . SER A 1 103 ? -13.253 -4.972 10.547 1.00 96.50 103 SER A CA 1
ATOM 767 C C . SER A 1 103 ? -12.782 -3.834 9.633 1.00 96.50 103 SER A C 1
ATOM 769 O O . SER A 1 103 ? -13.458 -3.522 8.651 1.00 96.50 103 SER A O 1
ATOM 771 N N . LEU A 1 104 ? -11.617 -3.236 9.918 1.00 95.88 104 LEU A N 1
ATOM 772 C CA . LEU A 1 104 ? -11.091 -2.076 9.192 1.00 95.88 104 LEU A CA 1
ATOM 773 C C . LEU A 1 104 ? -10.429 -2.451 7.864 1.00 95.88 104 LEU A C 1
ATOM 775 O O . LEU A 1 104 ? -10.266 -1.596 6.993 1.00 95.88 104 LEU A O 1
ATOM 779 N N . PHE A 1 105 ? -10.049 -3.718 7.687 1.00 96.81 105 PHE A N 1
ATOM 780 C CA . PHE A 1 105 ? -9.392 -4.179 6.472 1.00 96.81 105 PHE A CA 1
ATOM 781 C C . PHE A 1 105 ? -9.694 -5.644 6.147 1.00 96.81 105 PHE A C 1
ATOM 783 O O . PHE A 1 105 ? -10.255 -6.396 6.940 1.00 96.81 105 PHE A O 1
ATOM 790 N N . THR A 1 106 ? -9.305 -6.089 4.950 1.00 96.19 106 THR A N 1
ATOM 791 C CA . THR A 1 106 ? -9.320 -7.515 4.625 1.00 96.19 106 THR A CA 1
ATOM 792 C C . THR A 1 106 ? -8.194 -7.907 3.679 1.00 96.19 106 THR A C 1
ATOM 794 O O . THR A 1 106 ? -7.957 -7.240 2.679 1.00 96.19 106 THR A O 1
ATOM 797 N N . ASN A 1 107 ? -7.559 -9.045 3.965 1.00 96.69 107 ASN A N 1
ATOM 798 C CA . ASN A 1 107 ? -6.582 -9.686 3.079 1.00 96.69 107 ASN A CA 1
ATOM 799 C C . ASN A 1 107 ? -7.218 -10.777 2.194 1.00 96.69 107 ASN A C 1
ATOM 801 O O . ASN A 1 107 ? -6.545 -11.362 1.358 1.00 96.69 107 ASN A O 1
ATOM 805 N N . ARG A 1 108 ? -8.524 -11.062 2.342 1.00 96.25 108 ARG A N 1
ATOM 806 C CA . ARG A 1 108 ? -9.213 -12.197 1.682 1.00 96.25 108 ARG A CA 1
ATOM 807 C C . ARG A 1 108 ? -9.280 -12.113 0.152 1.00 96.25 108 ARG A C 1
ATOM 809 O O . ARG A 1 108 ? -9.685 -13.079 -0.490 1.00 96.25 108 ARG A O 1
ATOM 816 N N . LEU A 1 109 ? -8.998 -10.942 -0.410 1.00 96.75 109 LEU A N 1
ATOM 817 C CA . LEU A 1 109 ? -9.073 -10.671 -1.846 1.00 96.75 109 LEU A CA 1
ATOM 818 C C . LEU A 1 109 ? -7.695 -10.411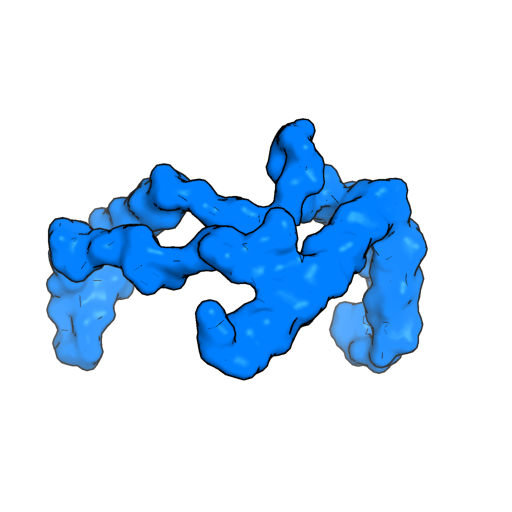 -2.467 1.00 96.75 109 LEU A C 1
ATOM 820 O O . LEU A 1 109 ? -7.634 -10.158 -3.668 1.00 96.75 109 LEU A O 1
ATOM 824 N N . LEU A 1 110 ? -6.626 -10.451 -1.663 1.00 96.19 110 LEU A N 1
ATOM 825 C CA . LEU A 1 110 ? -5.259 -10.418 -2.172 1.00 96.19 110 LEU A CA 1
ATOM 826 C C . LEU A 1 110 ? -4.955 -11.722 -2.937 1.00 96.19 110 LEU A C 1
ATOM 828 O O . LEU A 1 110 ? -5.593 -12.743 -2.653 1.00 96.19 110 LEU A O 1
ATOM 832 N N . PRO A 1 111 ? -4.047 -11.670 -3.927 1.00 92.69 111 PRO A N 1
ATOM 833 C CA . PRO A 1 111 ? -3.602 -12.845 -4.673 1.00 92.69 111 PRO A CA 1
ATOM 834 C C . PRO A 1 111 ? -2.784 -13.826 -3.825 1.00 92.69 111 PRO A C 1
ATOM 836 O O . PRO A 1 111 ? -2.134 -13.383 -2.850 1.00 92.69 111 PRO A O 1
#

InterPro domains:
  IPR027939 NMT1/THI5 family [PTHR31528] (5-111)